Protein AF-A0A2V8GP66-F1 (afdb_monomer_lite)

pLDDT: mean 93.97, std 5.48, range [67.25, 98.31]

Structure (mmCIF, N/CA/C/O backbone):
data_AF-A0A2V8GP66-F1
#
_entry.id   AF-A0A2V8GP66-F1
#
loop_
_atom_site.group_PDB
_atom_site.id
_atom_site.type_symbol
_atom_site.label_atom_id
_atom_site.label_alt_id
_atom_site.label_comp_id
_atom_site.label_asym_id
_atom_site.label_entity_id
_atom_site.label_seq_id
_atom_site.pdbx_PDB_ins_code
_atom_site.Cartn_x
_atom_site.Cartn_y
_atom_site.Cartn_z
_atom_site.occupancy
_atom_site.B_iso_or_equiv
_atom_site.auth_seq_id
_atom_site.auth_comp_id
_atom_site.auth_asym_id
_atom_site.auth_atom_id
_atom_site.pdbx_PDB_model_num
ATOM 1 N N . VAL A 1 1 ? -1.095 -11.851 3.213 1.00 81.25 1 VAL A N 1
ATOM 2 C CA . VAL A 1 1 ? -0.098 -10.957 3.866 1.00 81.25 1 VAL A CA 1
ATOM 3 C C . VAL A 1 1 ? -0.709 -9.597 4.166 1.00 81.25 1 VAL A C 1
ATOM 5 O O . VAL A 1 1 ? -0.641 -9.187 5.317 1.00 81.25 1 VAL A O 1
ATOM 8 N N . ALA A 1 2 ? -1.357 -8.954 3.189 1.00 89.62 2 ALA A N 1
ATOM 9 C CA . ALA A 1 2 ? -2.019 -7.659 3.361 1.00 89.62 2 ALA A CA 1
ATOM 10 C C . ALA A 1 2 ? -3.016 -7.614 4.535 1.00 89.62 2 ALA A C 1
ATOM 12 O O . ALA A 1 2 ? -2.833 -6.784 5.414 1.00 89.62 2 ALA A O 1
ATOM 13 N N . ASP A 1 3 ? -3.946 -8.572 4.666 1.00 89.12 3 ASP A N 1
ATOM 14 C CA . ASP A 1 3 ? -4.889 -8.617 5.807 1.00 89.12 3 ASP A CA 1
ATOM 15 C C . ASP A 1 3 ? -4.198 -8.581 7.178 1.00 89.12 3 ASP A C 1
ATOM 17 O O . ASP A 1 3 ? -4.640 -7.908 8.111 1.00 89.12 3 ASP A O 1
ATOM 21 N N . ARG A 1 4 ? -3.064 -9.284 7.298 1.00 90.75 4 ARG A N 1
ATOM 22 C CA . ARG A 1 4 ? -2.267 -9.302 8.528 1.00 90.75 4 ARG A CA 1
ATOM 23 C C . ARG A 1 4 ? -1.622 -7.942 8.782 1.00 90.75 4 ARG A C 1
ATOM 25 O O . ARG A 1 4 ? -1.619 -7.497 9.923 1.00 90.75 4 ARG A O 1
ATOM 32 N N . LEU A 1 5 ? -1.109 -7.278 7.748 1.00 91.25 5 LEU A N 1
ATOM 33 C CA . LEU A 1 5 ? -0.566 -5.923 7.870 1.00 91.25 5 LEU A CA 1
ATOM 34 C C . LEU A 1 5 ? -1.662 -4.911 8.234 1.00 91.25 5 LEU A C 1
ATOM 36 O O . LEU A 1 5 ? -1.476 -4.135 9.168 1.00 91.25 5 LEU A O 1
ATOM 40 N N . THR A 1 6 ? -2.829 -4.981 7.588 1.00 91.12 6 THR A N 1
ATOM 41 C CA . THR A 1 6 ? -4.004 -4.151 7.901 1.00 91.12 6 THR A CA 1
ATOM 42 C C . THR A 1 6 ? -4.440 -4.311 9.357 1.00 91.12 6 THR A C 1
ATOM 44 O O . THR A 1 6 ? -4.814 -3.329 9.996 1.00 91.12 6 THR A O 1
ATOM 47 N N . SER A 1 7 ? -4.337 -5.522 9.918 1.00 90.06 7 SER A N 1
ATOM 48 C CA . SER A 1 7 ? -4.694 -5.783 11.320 1.00 90.06 7 SER A CA 1
ATOM 49 C C . SER A 1 7 ? -3.831 -5.033 12.345 1.00 90.06 7 SER A C 1
ATOM 51 O O . SER A 1 7 ? -4.282 -4.831 13.471 1.00 90.06 7 SER A O 1
ATOM 53 N N . PHE A 1 8 ? -2.628 -4.577 11.968 1.00 90.38 8 PHE A N 1
ATOM 54 C CA . PHE A 1 8 ? -1.772 -3.765 12.839 1.00 90.38 8 PHE A CA 1
ATOM 55 C C . PHE A 1 8 ? -2.177 -2.287 12.892 1.00 90.38 8 PHE A C 1
ATOM 57 O O . PHE A 1 8 ? -1.804 -1.591 13.835 1.00 90.38 8 PHE A O 1
ATOM 64 N N . ALA A 1 9 ? -2.948 -1.800 11.918 1.00 90.31 9 ALA A N 1
ATOM 65 C CA . ALA A 1 9 ? -3.528 -0.465 11.968 1.00 90.31 9 ALA A CA 1
ATOM 66 C C . ALA A 1 9 ? -4.872 -0.516 12.698 1.00 90.31 9 ALA A C 1
ATOM 68 O O . ALA A 1 9 ? -5.733 -1.325 12.364 1.00 90.31 9 ALA A O 1
ATOM 69 N N . VAL A 1 10 ? -5.086 0.368 13.670 1.00 90.81 10 VAL A N 1
ATOM 70 C CA . VAL A 1 10 ? -6.410 0.556 14.287 1.00 90.81 10 VAL A CA 1
ATOM 71 C C . VAL A 1 10 ? -7.422 1.089 13.263 1.00 90.81 10 VAL A C 1
ATOM 73 O O . VAL A 1 10 ? -7.038 1.597 12.209 1.00 90.81 10 VAL A O 1
ATOM 76 N N . ALA A 1 11 ? -8.717 1.006 13.572 1.00 89.25 11 ALA A N 1
ATOM 77 C CA . ALA A 1 11 ? -9.752 1.683 12.790 1.00 89.25 11 ALA A CA 1
ATOM 78 C C . ALA A 1 11 ? -9.439 3.190 12.669 1.00 89.25 11 ALA A C 1
ATOM 80 O O . ALA A 1 11 ? -9.108 3.830 13.668 1.00 89.25 11 ALA A O 1
ATOM 81 N N . GLY A 1 12 ? -9.493 3.748 11.454 1.00 91.12 12 GLY A N 1
ATOM 82 C CA . GLY A 1 12 ? -9.066 5.126 11.162 1.00 91.12 12 GLY A CA 1
ATOM 83 C C . GLY A 1 12 ? -7.544 5.341 11.135 1.00 91.12 12 GLY A C 1
ATOM 84 O O . GLY A 1 12 ? -7.066 6.462 10.956 1.00 91.12 12 GLY A O 1
ATOM 85 N N . GLY A 1 13 ? -6.761 4.278 11.339 1.00 94.69 13 GLY A N 1
ATOM 86 C CA . GLY A 1 13 ? -5.306 4.296 11.268 1.00 94.69 13 GLY A CA 1
ATOM 87 C C . GLY A 1 13 ? -4.782 4.388 9.834 1.00 94.69 13 GLY A C 1
ATOM 88 O O . GLY A 1 13 ? -5.513 4.180 8.863 1.00 94.69 13 GLY A O 1
ATOM 89 N N . ARG A 1 14 ? -3.485 4.686 9.713 1.00 96.38 14 ARG A N 1
ATOM 90 C CA . ARG A 1 14 ? -2.776 4.797 8.433 1.00 96.38 14 ARG A CA 1
ATOM 91 C C . ARG A 1 14 ? -1.741 3.695 8.286 1.00 96.38 14 ARG A C 1
ATOM 93 O O . ARG A 1 14 ? -1.053 3.365 9.250 1.00 96.38 14 ARG A O 1
ATOM 100 N N . LEU A 1 15 ? -1.606 3.178 7.072 1.00 96.25 15 LEU A N 1
ATOM 101 C CA . LEU A 1 15 ? -0.486 2.343 6.657 1.00 96.25 15 LEU A CA 1
ATOM 102 C C . LEU A 1 15 ? 0.304 3.096 5.598 1.00 96.25 15 LEU A C 1
ATOM 104 O O . LEU A 1 15 ? -0.284 3.595 4.645 1.00 96.25 15 LEU A O 1
ATOM 108 N N . VAL A 1 16 ? 1.621 3.159 5.753 1.00 96.81 16 VAL A N 1
ATOM 109 C CA . VAL A 1 16 ? 2.516 3.692 4.723 1.00 96.81 16 VAL A CA 1
ATOM 110 C C . VAL A 1 16 ? 3.186 2.504 4.052 1.00 96.81 16 VAL A C 1
ATOM 112 O O . VAL A 1 16 ? 3.895 1.740 4.708 1.00 96.81 16 VAL A O 1
ATOM 115 N N . LEU A 1 17 ? 2.917 2.331 2.763 1.00 96.56 17 LEU A N 1
ATOM 116 C CA . LEU A 1 17 ? 3.496 1.290 1.922 1.00 96.56 17 LEU A CA 1
ATOM 117 C C . LEU A 1 17 ? 4.431 1.961 0.924 1.00 96.56 17 LEU A C 1
ATOM 119 O O . LEU A 1 17 ? 4.033 2.920 0.275 1.00 96.56 17 LEU A O 1
ATOM 123 N N . SER A 1 18 ? 5.657 1.473 0.805 1.00 96.25 18 SER A N 1
ATOM 124 C CA . SER A 1 18 ? 6.664 2.003 -0.115 1.00 96.25 18 SER A CA 1
ATOM 125 C C . SER A 1 18 ? 7.549 0.865 -0.615 1.00 96.25 18 SER A C 1
ATOM 127 O O . SER A 1 18 ? 7.509 -0.237 -0.060 1.00 96.25 18 SER A O 1
ATOM 129 N N . GLY A 1 19 ? 8.356 1.136 -1.638 1.00 96.06 19 GLY A N 1
ATOM 130 C CA . GLY A 1 19 ? 9.304 0.174 -2.200 1.00 96.06 19 GLY A CA 1
ATOM 131 C C . GLY A 1 19 ? 8.689 -0.754 -3.245 1.00 96.06 19 GLY A C 1
ATOM 132 O O . GLY A 1 19 ? 9.169 -1.872 -3.412 1.00 96.06 19 GLY A O 1
ATOM 133 N N . PHE A 1 20 ? 7.635 -0.304 -3.928 1.00 97.19 20 PHE A N 1
ATOM 134 C CA . PHE A 1 20 ? 7.070 -0.971 -5.101 1.00 97.19 20 PHE A CA 1
ATOM 135 C C . PHE A 1 20 ? 7.089 -0.029 -6.307 1.00 97.19 20 PHE A C 1
ATOM 137 O O . PHE A 1 20 ? 7.181 1.190 -6.134 1.00 97.19 20 PHE A O 1
ATOM 144 N N . MET A 1 2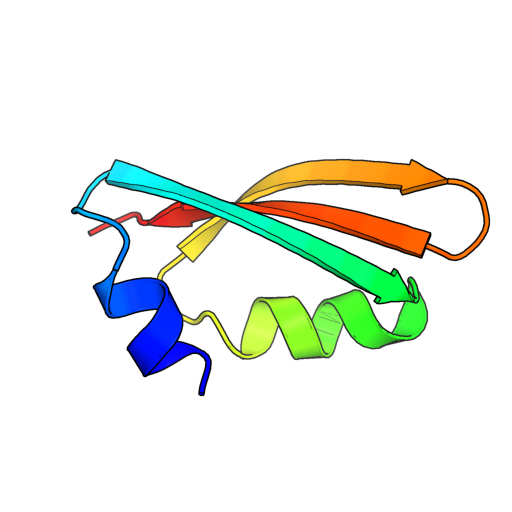1 ? 7.052 -0.594 -7.514 1.00 98.06 21 MET A N 1
ATOM 145 C CA . MET A 1 21 ? 7.087 0.191 -8.745 1.00 98.06 21 MET A CA 1
ATOM 146 C C . MET A 1 21 ? 5.683 0.648 -9.158 1.00 98.06 21 MET A C 1
ATOM 148 O O . MET A 1 21 ? 4.686 0.038 -8.777 1.00 98.06 21 MET A O 1
ATOM 152 N N . ASP A 1 22 ? 5.601 1.693 -9.981 1.00 97.88 22 ASP A N 1
ATOM 153 C CA . ASP A 1 22 ? 4.346 2.246 -10.526 1.00 97.88 22 ASP A CA 1
ATOM 154 C C . ASP A 1 22 ? 3.434 1.173 -11.150 1.00 97.88 22 ASP A C 1
ATOM 156 O O . ASP A 1 22 ? 2.237 1.115 -10.878 1.00 97.88 22 ASP A O 1
ATOM 160 N N . GLN A 1 23 ? 4.023 0.242 -11.901 1.00 97.94 23 GLN A N 1
ATOM 161 C CA . GLN A 1 23 ? 3.308 -0.875 -12.526 1.00 97.94 23 GLN A CA 1
ATOM 162 C C . GLN A 1 23 ? 2.684 -1.863 -11.523 1.00 97.94 23 GLN A C 1
ATOM 164 O O . GLN A 1 23 ? 1.721 -2.547 -11.868 1.00 97.94 23 GLN A O 1
ATOM 169 N N . ASP A 1 24 ? 3.206 -1.928 -10.295 1.00 97.94 24 ASP A N 1
ATOM 170 C CA . ASP A 1 24 ? 2.725 -2.825 -9.239 1.00 97.94 24 ASP A CA 1
ATOM 171 C C . ASP A 1 24 ? 1.620 -2.173 -8.389 1.00 97.94 24 ASP A C 1
ATOM 173 O O . ASP A 1 24 ? 0.948 -2.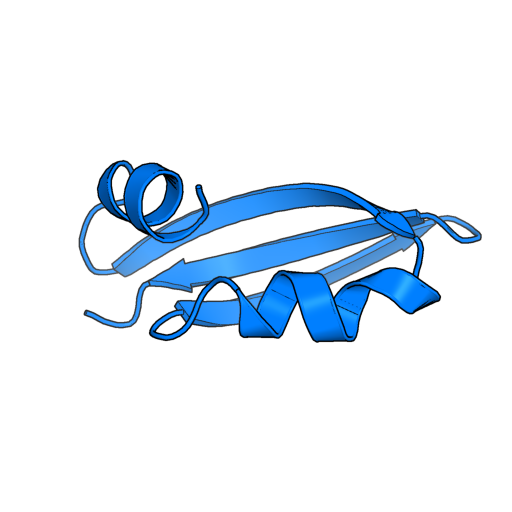855 -7.613 1.00 97.94 24 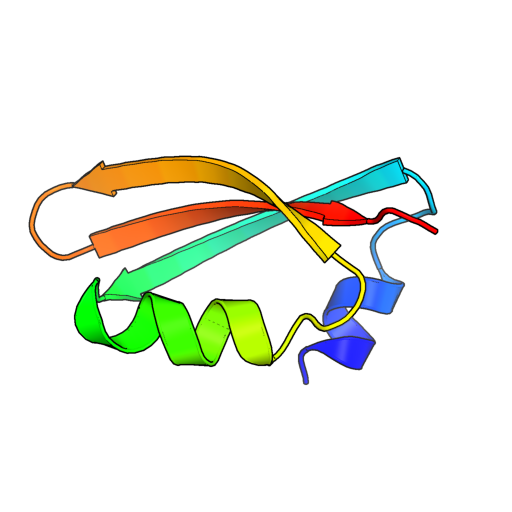ASP A O 1
ATOM 177 N N . GLU A 1 25 ? 1.420 -0.854 -8.501 1.00 96.31 25 GLU A N 1
ATOM 178 C CA . GLU A 1 25 ? 0.546 -0.083 -7.608 1.00 96.31 25 GLU A CA 1
ATOM 179 C C . GLU A 1 25 ? -0.884 -0.629 -7.568 1.00 96.31 25 GLU A C 1
ATOM 181 O O . GLU A 1 25 ? -1.471 -0.757 -6.491 1.00 96.31 25 GLU A O 1
ATOM 186 N N . GLY A 1 26 ? -1.436 -0.978 -8.732 1.00 95.44 26 GLY A N 1
ATOM 187 C CA . GLY A 1 26 ? -2.792 -1.513 -8.833 1.00 95.44 26 GLY A CA 1
ATOM 188 C C . GLY A 1 26 ? -2.970 -2.795 -8.020 1.00 95.44 26 GLY A C 1
ATOM 189 O O . GLY A 1 26 ? -3.919 -2.906 -7.239 1.00 95.44 26 GLY A O 1
ATOM 190 N N . ASP A 1 27 ? -2.024 -3.725 -8.147 1.00 96.94 27 ASP A N 1
ATOM 191 C CA . ASP A 1 27 ? -2.044 -5.006 -7.439 1.00 96.94 27 ASP A CA 1
ATOM 192 C C . ASP A 1 27 ? -1.791 -4.822 -5.938 1.00 96.94 27 ASP A C 1
ATOM 194 O O . ASP A 1 27 ? -2.452 -5.457 -5.106 1.00 96.94 27 ASP A O 1
ATOM 198 N N . VAL A 1 28 ? -0.886 -3.906 -5.572 1.00 95.69 28 VAL A N 1
ATOM 199 C CA . VAL A 1 28 ? -0.622 -3.548 -4.174 1.00 95.69 28 VAL A CA 1
ATOM 200 C C . VAL A 1 28 ? -1.880 -2.978 -3.528 1.00 95.69 28 VAL A C 1
ATOM 202 O O . VAL A 1 28 ? -2.300 -3.495 -2.497 1.00 95.69 28 VAL A O 1
ATOM 205 N N . ILE A 1 29 ? -2.528 -1.969 -4.118 1.00 95.31 29 ILE A N 1
ATOM 206 C CA . ILE A 1 29 ? -3.743 -1.361 -3.548 1.00 95.31 29 ILE A CA 1
ATOM 207 C C . ILE A 1 29 ? -4.876 -2.390 -3.461 1.00 95.31 29 ILE A C 1
ATOM 209 O O . ILE A 1 29 ? -5.557 -2.463 -2.434 1.00 95.31 29 ILE A O 1
ATOM 213 N N . ALA A 1 30 ? -5.054 -3.218 -4.496 1.00 95.44 30 ALA A N 1
ATOM 214 C CA . ALA A 1 30 ? -6.081 -4.258 -4.516 1.00 95.44 30 ALA A CA 1
ATOM 215 C C . ALA A 1 30 ? -5.916 -5.274 -3.372 1.00 95.44 30 ALA A C 1
ATOM 217 O O . ALA A 1 30 ? -6.913 -5.764 -2.835 1.00 95.44 30 ALA A O 1
ATOM 218 N N . ALA A 1 31 ? -4.679 -5.554 -2.946 1.00 96.38 31 ALA A N 1
ATOM 219 C CA . ALA A 1 31 ? -4.413 -6.454 -1.828 1.00 96.38 31 ALA A CA 1
ATOM 220 C C . ALA A 1 31 ? -4.887 -5.901 -0.467 1.00 96.38 31 ALA A C 1
ATOM 222 O O . ALA A 1 31 ? -5.150 -6.689 0.440 1.00 96.38 31 ALA A O 1
ATOM 223 N N . PHE A 1 32 ? -5.032 -4.580 -0.307 1.00 94.75 32 PHE A N 1
ATOM 224 C CA . PHE A 1 32 ? -5.493 -3.931 0.932 1.00 94.75 32 PHE A CA 1
ATOM 225 C C . PHE A 1 32 ? -6.979 -3.541 0.859 1.00 94.75 32 PHE A C 1
ATOM 227 O O . PHE A 1 32 ? -7.374 -2.424 1.210 1.00 94.75 32 PHE A O 1
ATOM 234 N N . ALA A 1 33 ? -7.821 -4.482 0.420 1.00 85.62 33 ALA A N 1
ATOM 235 C CA . ALA A 1 33 ? -9.271 -4.318 0.377 1.00 85.62 33 ALA A CA 1
ATOM 236 C C . ALA A 1 33 ? -9.825 -3.855 1.745 1.00 85.62 33 ALA A C 1
ATOM 238 O O . ALA A 1 33 ? -9.614 -4.499 2.771 1.00 85.62 33 ALA A O 1
ATOM 239 N N . GLY A 1 34 ? -10.526 -2.714 1.769 1.00 87.50 34 GLY A N 1
ATOM 240 C CA . GLY A 1 34 ? -11.051 -2.079 2.994 1.00 87.50 34 GLY A CA 1
ATOM 241 C C . GLY A 1 34 ? -10.290 -0.825 3.447 1.00 87.50 34 GLY A C 1
ATOM 242 O O . GLY A 1 34 ? -10.791 -0.051 4.275 1.00 87.50 34 GLY A O 1
ATOM 243 N N . CYS A 1 35 ? -9.124 -0.569 2.861 1.00 93.81 35 CYS A N 1
ATOM 244 C CA . CYS A 1 35 ? -8.442 0.711 2.967 1.00 93.81 35 CYS A CA 1
ATOM 245 C C . CYS A 1 35 ? -8.740 1.601 1.750 1.00 93.81 35 CYS A C 1
ATOM 247 O O . CYS A 1 35 ? -9.049 1.120 0.663 1.00 93.81 35 CYS A O 1
ATOM 249 N N . SER A 1 36 ? -8.628 2.913 1.936 1.00 95.38 36 SER A N 1
ATOM 250 C CA . SER A 1 36 ? -8.672 3.909 0.862 1.00 95.38 36 SER A CA 1
ATOM 251 C C . SER A 1 36 ? -7.311 4.579 0.729 1.00 95.38 36 SER A C 1
ATOM 253 O O . SER A 1 36 ? -6.700 4.898 1.748 1.00 95.38 36 SER A O 1
ATOM 255 N N . VAL A 1 37 ? -6.847 4.845 -0.491 1.00 96.62 37 VAL A N 1
ATOM 256 C CA . VAL A 1 37 ? -5.643 5.664 -0.693 1.00 96.62 37 VAL A CA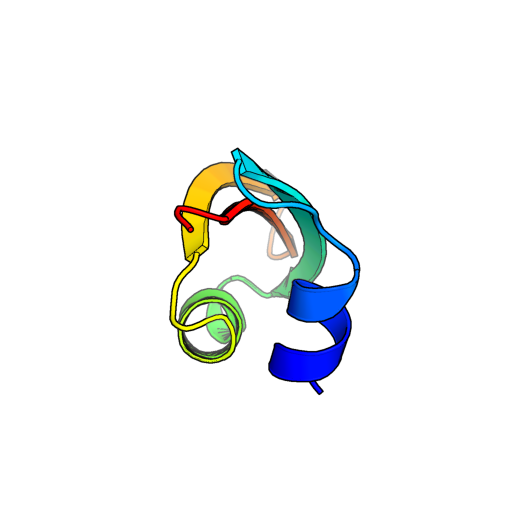 1
ATOM 257 C C . VAL A 1 37 ? -5.920 7.079 -0.186 1.00 96.62 37 VAL A C 1
ATOM 259 O O . VAL A 1 37 ? -6.853 7.735 -0.641 1.00 96.62 37 VAL A O 1
ATOM 262 N N . GLU A 1 38 ? -5.130 7.530 0.783 1.00 97.50 38 GLU A N 1
ATOM 263 C CA . GLU A 1 38 ? -5.175 8.893 1.320 1.00 97.50 38 GLU A CA 1
ATOM 264 C C . GLU A 1 38 ? -4.116 9.776 0.658 1.00 97.50 38 GLU A C 1
ATOM 266 O O . GLU A 1 38 ? -4.379 10.931 0.328 1.00 97.50 38 GLU A O 1
ATOM 271 N N . HIS A 1 39 ? -2.917 9.231 0.446 1.00 97.88 39 HIS A N 1
ATOM 272 C CA . HIS A 1 39 ? -1.816 9.942 -0.189 1.00 97.88 39 HIS A CA 1
ATOM 273 C C . HIS A 1 39 ? -1.027 9.014 -1.108 1.00 97.88 39 HIS A C 1
ATOM 275 O O . HIS A 1 39 ? -0.895 7.823 -0.829 1.00 97.88 39 HIS A O 1
ATOM 281 N N . ARG A 1 40 ? -0.472 9.590 -2.174 1.00 97.75 40 ARG A N 1
ATOM 282 C CA . ARG A 1 40 ? 0.421 8.930 -3.122 1.00 97.75 40 ARG A CA 1
ATOM 283 C C . ARG A 1 40 ? 1.591 9.861 -3.415 1.00 97.75 40 ARG A C 1
ATOM 285 O O . ARG A 1 40 ? 1.377 11.018 -3.774 1.00 97.75 40 ARG A O 1
ATOM 292 N N . ALA A 1 41 ? 2.797 9.331 -3.294 1.00 98.00 41 ALA A N 1
ATOM 293 C CA . ALA A 1 41 ? 4.037 9.965 -3.705 1.00 98.00 41 ALA A CA 1
ATOM 294 C C . ALA A 1 41 ? 4.783 9.030 -4.661 1.00 98.00 41 ALA A C 1
ATOM 296 O O . ALA A 1 41 ? 4.687 7.808 -4.543 1.00 98.00 41 ALA A O 1
ATOM 297 N N . GLN A 1 42 ? 5.515 9.614 -5.603 1.00 97.81 42 GLN A N 1
ATOM 298 C CA . GLN A 1 42 ? 6.309 8.884 -6.581 1.00 97.81 42 GLN A CA 1
ATOM 299 C C . GLN A 1 42 ? 7.647 9.592 -6.785 1.00 97.81 42 GLN A C 1
ATOM 301 O O . GLN A 1 42 ? 7.682 10.821 -6.884 1.00 97.81 42 GLN A O 1
ATOM 306 N N . GLU A 1 43 ? 8.717 8.808 -6.861 1.00 97.62 43 GLU A N 1
ATOM 307 C CA . GLU A 1 43 ? 10.066 9.247 -7.214 1.00 97.62 43 GLU A CA 1
ATOM 308 C C . GLU A 1 43 ? 10.614 8.285 -8.273 1.00 97.62 43 GLU A C 1
ATOM 310 O O . GLU A 1 43 ? 10.759 7.088 -8.025 1.00 97.62 43 GLU A O 1
ATOM 315 N N . ASP A 1 44 ? 10.839 8.802 -9.483 1.00 96.81 44 ASP A N 1
ATOM 316 C CA . ASP A 1 44 ? 11.080 8.008 -10.691 1.00 96.81 44 ASP A CA 1
ATOM 317 C C . ASP A 1 44 ? 10.002 6.923 -10.893 1.00 96.81 44 ASP A C 1
ATOM 319 O O . ASP A 1 44 ? 8.825 7.234 -11.088 1.00 96.81 44 ASP A O 1
ATOM 323 N N . GLU A 1 45 ? 10.386 5.650 -10.852 1.00 97.06 45 GLU A N 1
ATOM 324 C CA . GLU A 1 45 ? 9.486 4.500 -10.985 1.00 97.06 45 GLU A CA 1
ATOM 325 C C . GLU A 1 45 ? 8.963 3.976 -9.641 1.00 97.06 45 GLU A C 1
ATOM 327 O O . GLU A 1 45 ? 8.113 3.088 -9.628 1.00 97.06 45 GLU A O 1
ATOM 332 N N . TRP A 1 46 ? 9.438 4.517 -8.516 1.00 98.12 46 TRP A N 1
ATOM 333 C CA . TRP A 1 46 ? 9.115 4.034 -7.176 1.00 98.12 46 TRP A CA 1
ATOM 334 C C . TRP A 1 46 ? 7.931 4.778 -6.575 1.00 98.12 46 TRP A C 1
ATOM 33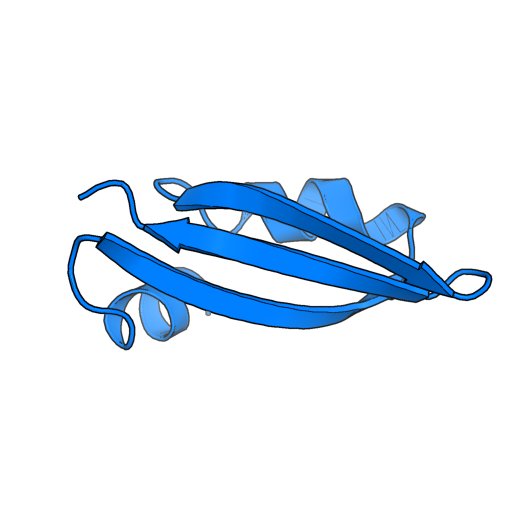6 O O . TRP A 1 46 ? 7.878 6.009 -6.579 1.00 98.12 46 TRP A O 1
ATOM 346 N N . VAL A 1 47 ? 7.002 4.023 -5.995 1.00 98.31 47 VAL A N 1
ATOM 347 C CA . VAL A 1 47 ? 5.770 4.543 -5.406 1.00 98.31 47 VAL A CA 1
ATOM 348 C C . VAL A 1 47 ? 5.754 4.337 -3.892 1.00 98.31 47 VAL A C 1
ATOM 350 O O . VAL A 1 47 ? 6.200 3.321 -3.350 1.00 98.31 47 VAL A O 1
ATOM 353 N N . CYS A 1 48 ? 5.200 5.334 -3.205 1.00 98.19 48 CYS A N 1
ATOM 354 C CA . CYS A 1 48 ? 4.831 5.299 -1.800 1.00 98.19 48 CYS A CA 1
ATOM 355 C C . CYS A 1 48 ? 3.360 5.712 -1.656 1.00 98.19 48 CYS A C 1
ATOM 357 O O . CYS A 1 48 ? 2.962 6.797 -2.082 1.00 98.19 48 CYS A O 1
ATOM 359 N N . THR A 1 49 ? 2.541 4.870 -1.032 1.00 97.75 49 THR A N 1
ATOM 360 C CA . THR A 1 49 ? 1.122 5.140 -0.776 1.00 97.75 49 THR A CA 1
ATOM 361 C C . THR A 1 49 ? 0.821 5.118 0.713 1.00 97.75 49 THR A C 1
ATOM 363 O O . THR A 1 49 ? 1.157 4.159 1.412 1.00 97.75 49 THR A O 1
ATOM 366 N N . THR A 1 50 ? 0.097 6.129 1.181 1.00 97.94 50 THR A N 1
ATOM 367 C CA . THR A 1 50 ? -0.567 6.105 2.484 1.00 97.94 50 THR A CA 1
ATOM 368 C C . THR A 1 50 ? -1.985 5.597 2.295 1.00 97.94 50 THR A C 1
ATOM 370 O O . THR A 1 50 ? -2.790 6.216 1.599 1.00 97.94 50 THR A O 1
ATOM 373 N N . LEU A 1 51 ? -2.307 4.491 2.952 1.00 96.88 51 LEU A N 1
ATOM 374 C CA . LEU A 1 51 ? -3.643 3.922 3.008 1.00 96.88 51 LEU A CA 1
ATOM 375 C C . LEU A 1 51 ? -4.310 4.292 4.332 1.00 96.88 51 LEU A C 1
ATOM 377 O O . LEU A 1 51 ? -3.711 4.145 5.395 1.00 96.88 51 LEU A O 1
ATOM 381 N N . HIS A 1 52 ? -5.562 4.726 4.277 1.00 96.25 52 HIS A N 1
ATOM 382 C CA . HIS A 1 52 ? -6.409 4.975 5.436 1.00 96.25 52 HIS A CA 1
ATOM 383 C C . HIS A 1 52 ? -7.378 3.807 5.638 1.00 96.25 52 HIS A C 1
ATOM 385 O O . HIS A 1 52 ? -8.137 3.444 4.733 1.00 96.25 52 HIS A O 1
ATOM 391 N N . ARG A 1 53 ? -7.366 3.212 6.832 1.00 93.62 53 ARG A N 1
ATOM 392 C CA . ARG A 1 53 ? -8.245 2.096 7.183 1.00 93.62 53 ARG A CA 1
ATOM 393 C C . ARG A 1 53 ? -9.631 2.628 7.548 1.00 93.62 53 ARG A C 1
ATOM 395 O O . ARG A 1 53 ? -9.830 3.174 8.630 1.00 93.62 53 ARG A O 1
ATOM 402 N N . SER A 1 54 ? -10.594 2.451 6.647 1.00 81.19 54 SER A N 1
ATOM 403 C CA . SER A 1 54 ? -11.915 3.080 6.763 1.00 81.19 54 SER A CA 1
ATOM 404 C C . SER A 1 54 ? -12.821 2.488 7.857 1.00 81.19 54 SER A C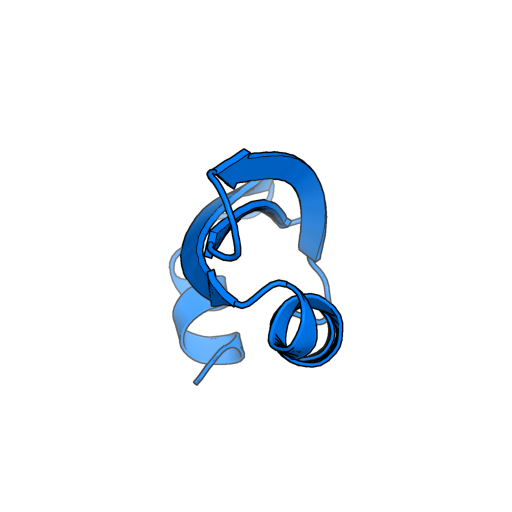 1
ATOM 406 O O . SER A 1 54 ? -13.743 3.185 8.287 1.00 81.19 54 SER A O 1
ATOM 408 N N . ARG A 1 55 ? -12.553 1.261 8.345 1.00 67.25 55 ARG A N 1
ATOM 409 C CA . ARG A 1 55 ? -13.200 0.608 9.507 1.00 67.25 55 ARG A CA 1
ATOM 410 C C . ARG A 1 55 ? -12.299 -0.426 10.185 1.00 67.25 55 ARG A C 1
ATOM 412 O O . ARG A 1 55 ? -11.525 -1.121 9.490 1.00 67.25 55 ARG A O 1
#

Sequence (55 aa):
VADRLTSFAVAGGRLVLSGFMDQDEGDVIAAFAGCSVEHRAQEDEWVCTTLHRSR

Secondary structure (DSSP, 8-state):
-HHHHHTTSPTT-EEEEEEEEGGGHHHHHHHTBTEEEEEEEEETTEEEEEEEE--

Radius of gyration: 10.72 Å; chains: 1; bounding box: 24×21×27 Å

Foldseek 3Di:
DLVVVLVVADQQGKDKDWDDFPVCVVVVVVSNPQWDFPDWDDDDGIIITITTRND